Protein AF-A0A831Z2S6-F1 (afdb_monomer_lite)

Secondary structure (DSSP, 8-state):
--GGG-HHHHHHHHHHHHHHHHHHHHHHHHHGGG---HHHHHHHHHHHHHHHHHHHHHHHHHHHHHHHHHHHH-TT-

Radius of gyration: 17.18 Å; chains: 1; bounding box: 33×25×47 Å

Foldseek 3Di:
DPPVPQLVVVLVVVVVVLVVLVVVLVVLVVCLVVDPDPVVSVVSVVVSVVSVVVVVVVCVVCVVVNVVSVCVVPVVD

pLDDT: mean 86.27, std 10.83, range [43.88, 97.88]

Organism: NCBI:txid2053526

Sequence (77 aa):
MSPSSDPRLIKAQLDSIQSAIGDLRRDADGAIPEIEDPQVRRALVSLSSAVDLMNTLVVIALESYRRELEERIDPQI

Structure (mmCIF, N/CA/C/O backbone):
data_AF-A0A831Z2S6-F1
#
_entry.id   AF-A0A831Z2S6-F1
#
loop_
_atom_site.group_PDB
_atom_site.id
_atom_site.type_symbol
_atom_site.label_atom_id
_atom_site.label_alt_id
_atom_site.label_comp_id
_atom_site.label_asym_id
_atom_site.label_entity_id
_atom_site.label_seq_id
_atom_site.pdbx_PDB_ins_code
_atom_site.Cartn_x
_atom_site.Cartn_y
_atom_site.Cartn_z
_atom_site.occupancy
_at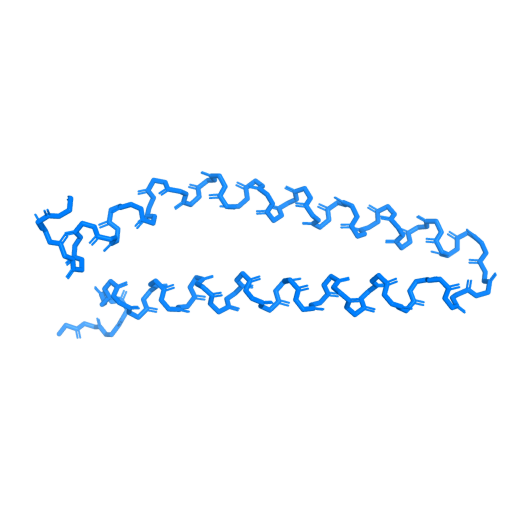om_site.B_iso_or_equiv
_atom_site.auth_seq_id
_atom_site.auth_comp_id
_atom_site.auth_asym_id
_atom_site.auth_atom_id
_atom_site.pdbx_PDB_model_num
ATOM 1 N N . MET A 1 1 ? 12.003 -16.882 -25.518 1.00 46.34 1 MET A N 1
ATOM 2 C CA . MET A 1 1 ? 12.319 -16.013 -24.366 1.00 46.34 1 MET A CA 1
ATOM 3 C C . MET A 1 1 ? 11.215 -16.214 -23.346 1.00 46.34 1 MET A C 1
ATOM 5 O O . MET A 1 1 ? 10.062 -16.203 -23.758 1.00 46.34 1 MET A O 1
ATOM 9 N N . SER A 1 2 ? 11.531 -16.509 -22.081 1.00 43.88 2 SER A N 1
ATOM 10 C CA . SER A 1 2 ? 10.478 -16.666 -21.070 1.00 43.88 2 SER A CA 1
ATOM 11 C C . SER A 1 2 ? 9.745 -15.332 -20.875 1.00 43.88 2 SER A C 1
ATOM 13 O O . SER A 1 2 ? 10.408 -14.297 -20.814 1.00 43.88 2 SER A O 1
ATOM 15 N N . PRO A 1 3 ? 8.407 -15.334 -20.744 1.00 50.66 3 PRO A N 1
ATOM 16 C CA . PRO A 1 3 ? 7.626 -14.122 -20.484 1.00 50.66 3 PRO A CA 1
ATOM 17 C C . PRO A 1 3 ? 8.064 -13.382 -19.207 1.00 50.66 3 PRO A C 1
ATOM 19 O O . PRO A 1 3 ? 7.856 -12.182 -19.093 1.00 50.66 3 PRO A O 1
ATOM 22 N N . SER A 1 4 ? 8.756 -14.064 -18.286 1.00 53.06 4 SER A N 1
ATOM 23 C CA . SER A 1 4 ? 9.386 -13.492 -17.087 1.00 53.06 4 SER A CA 1
ATOM 24 C C . SER A 1 4 ? 10.593 -12.578 -17.356 1.00 53.06 4 SER A C 1
ATOM 26 O O . SER A 1 4 ? 11.280 -12.185 -16.418 1.00 53.06 4 SER A O 1
ATOM 28 N N . SER A 1 5 ? 10.899 -12.270 -18.618 1.00 71.06 5 SER A N 1
ATOM 29 C CA . SER A 1 5 ? 12.030 -11.422 -19.013 1.00 71.06 5 SER A CA 1
ATOM 30 C C . SER A 1 5 ? 11.627 -10.194 -19.833 1.00 71.06 5 SER A C 1
ATOM 32 O O . SER A 1 5 ? 12.525 -9.453 -20.223 1.00 71.06 5 SER A O 1
ATOM 34 N N . ASP A 1 6 ? 10.334 -9.980 -20.119 1.00 85.38 6 ASP A N 1
ATOM 35 C CA . ASP A 1 6 ? 9.868 -8.787 -20.843 1.00 85.38 6 ASP A CA 1
ATOM 36 C C . ASP A 1 6 ? 9.843 -7.568 -19.898 1.00 85.38 6 ASP A C 1
ATOM 38 O O . ASP A 1 6 ? 9.024 -7.534 -18.971 1.00 85.38 6 ASP A O 1
ATOM 42 N N . PRO A 1 7 ? 10.699 -6.549 -20.121 1.00 84.00 7 PRO A N 1
ATOM 43 C CA . PRO A 1 7 ? 10.750 -5.356 -19.282 1.00 84.00 7 PRO A CA 1
ATOM 44 C C . PRO A 1 7 ? 9.410 -4.616 -19.175 1.00 84.00 7 PRO A C 1
ATOM 46 O O . PRO A 1 7 ? 9.087 -4.081 -18.114 1.00 84.00 7 PRO A O 1
ATOM 49 N N . ARG A 1 8 ? 8.594 -4.620 -20.240 1.00 87.25 8 ARG A N 1
ATOM 50 C CA . ARG A 1 8 ? 7.281 -3.952 -20.257 1.00 87.25 8 ARG A CA 1
ATOM 51 C C . ARG A 1 8 ? 6.301 -4.639 -19.320 1.00 87.25 8 ARG A C 1
ATOM 53 O O . ARG A 1 8 ? 5.578 -3.962 -18.592 1.00 87.25 8 ARG A O 1
ATOM 60 N N . LEU A 1 9 ? 6.296 -5.973 -19.319 1.00 89.12 9 LEU A N 1
ATOM 61 C CA . LEU A 1 9 ? 5.438 -6.759 -18.437 1.00 89.12 9 LEU A CA 1
ATOM 62 C C . LEU A 1 9 ? 5.838 -6.565 -16.973 1.00 89.12 9 LEU A C 1
ATOM 64 O O . LEU A 1 9 ? 4.971 -6.346 -16.132 1.00 89.12 9 LEU A O 1
ATOM 68 N N . ILE A 1 10 ? 7.141 -6.592 -16.681 1.00 86.25 10 ILE A N 1
ATOM 69 C CA . ILE A 1 10 ? 7.654 -6.378 -15.324 1.00 86.25 10 ILE A CA 1
ATOM 70 C C . ILE A 1 10 ? 7.291 -4.968 -14.835 1.00 86.25 10 ILE A C 1
ATOM 72 O O . ILE A 1 10 ? 6.772 -4.820 -13.729 1.00 86.25 10 ILE A O 1
ATOM 76 N N . LYS A 1 11 ? 7.476 -3.934 -15.668 1.00 86.12 11 LYS A N 1
ATOM 77 C CA . LYS A 1 11 ? 7.061 -2.564 -15.333 1.00 86.12 11 LYS A CA 1
ATOM 78 C C . LYS A 1 11 ? 5.554 -2.479 -15.059 1.00 86.12 11 LYS A C 1
ATOM 80 O O . LYS A 1 11 ? 5.159 -1.942 -14.029 1.00 86.12 11 LYS A O 1
ATOM 85 N N . ALA A 1 12 ? 4.722 -3.069 -15.920 1.00 88.62 12 ALA A N 1
ATOM 86 C CA . ALA A 1 12 ? 3.269 -3.083 -15.741 1.00 88.62 12 ALA A CA 1
ATOM 87 C C . ALA A 1 12 ? 2.833 -3.796 -14.448 1.00 88.62 12 ALA A C 1
ATOM 89 O O . ALA A 1 12 ? 1.895 -3.354 -13.783 1.00 88.62 12 ALA A O 1
ATOM 90 N N . GLN A 1 13 ? 3.521 -4.874 -14.058 1.00 89.06 13 GLN A N 1
ATOM 91 C CA . GLN A 1 13 ? 3.283 -5.561 -12.787 1.00 89.06 13 GLN A CA 1
ATOM 92 C C . GLN A 1 13 ? 3.646 -4.675 -11.590 1.00 89.06 13 GLN A C 1
ATOM 94 O O . GLN A 1 13 ? 2.858 -4.580 -10.652 1.00 89.06 13 GLN A O 1
ATOM 99 N N . LEU A 1 14 ? 4.793 -3.989 -11.632 1.00 86.69 14 LEU A N 1
ATOM 100 C CA . LEU A 1 14 ? 5.194 -3.050 -10.580 1.00 86.69 14 LEU A CA 1
ATOM 101 C C . LEU A 1 14 ? 4.204 -1.887 -10.442 1.00 86.69 14 LEU A C 1
ATOM 103 O O . LEU A 1 14 ? 3.824 -1.541 -9.326 1.00 86.69 14 LEU A O 1
ATOM 107 N N . ASP A 1 15 ? 3.768 -1.306 -11.561 1.00 87.75 15 ASP A N 1
ATOM 108 C CA . ASP A 1 15 ? 2.767 -0.232 -11.584 1.00 87.75 15 ASP A CA 1
ATOM 109 C C . ASP A 1 15 ? 1.419 -0.717 -11.015 1.00 87.75 15 ASP A C 1
ATOM 111 O O . ASP A 1 15 ? 0.795 -0.031 -10.205 1.00 87.75 15 ASP A O 1
ATOM 115 N N . SER A 1 16 ? 1.008 -1.943 -11.357 1.00 91.06 16 SER A N 1
ATOM 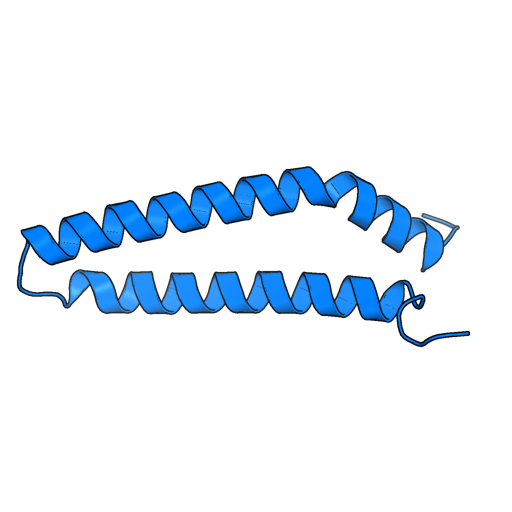116 C CA . SER A 1 16 ? -0.223 -2.556 -10.833 1.00 91.06 16 SER A CA 1
ATOM 117 C C . SER A 1 16 ? -0.158 -2.793 -9.321 1.00 91.06 16 SER A C 1
ATOM 119 O O . SER A 1 16 ? -1.127 -2.516 -8.616 1.00 91.06 16 SER A O 1
ATOM 121 N N . ILE A 1 17 ? 0.983 -3.267 -8.806 1.00 87.50 17 ILE A N 1
ATOM 122 C CA . ILE A 1 17 ? 1.202 -3.456 -7.363 1.00 87.50 17 ILE A CA 1
ATOM 123 C C . ILE A 1 17 ? 1.125 -2.111 -6.632 1.00 87.50 17 ILE A C 1
ATOM 125 O O . ILE A 1 17 ? 0.436 -2.010 -5.619 1.00 87.50 17 ILE A O 1
ATOM 129 N N . GLN A 1 18 ? 1.779 -1.068 -7.154 1.00 86.75 18 GLN A N 1
ATOM 130 C CA . GLN A 1 18 ? 1.710 0.270 -6.561 1.00 86.75 18 GLN A CA 1
ATOM 131 C C . GLN A 1 18 ? 0.281 0.821 -6.534 1.00 86.75 18 GLN A C 1
ATOM 133 O O . GLN A 1 18 ? -0.133 1.371 -5.513 1.00 86.75 18 GLN A O 1
ATOM 138 N N . SER A 1 19 ? -0.484 0.642 -7.617 1.00 90.31 19 SER A N 1
ATOM 139 C CA . SER A 1 19 ? -1.892 1.051 -7.664 1.00 90.31 19 SER A CA 1
ATOM 140 C C . SER A 1 19 ? -2.724 0.315 -6.615 1.00 90.31 19 SER A C 1
ATOM 142 O O . SER A 1 19 ? -3.432 0.958 -5.847 1.00 90.31 19 SER A O 1
ATOM 144 N N . ALA A 1 20 ? -2.587 -1.012 -6.524 1.00 90.12 20 ALA A N 1
ATOM 145 C CA . ALA A 1 20 ? -3.333 -1.823 -5.565 1.00 90.12 20 ALA A CA 1
ATOM 146 C C . ALA A 1 20 ? -3.034 -1.428 -4.109 1.00 90.12 20 ALA A C 1
ATOM 148 O O . ALA A 1 20 ? -3.946 -1.359 -3.289 1.00 90.12 20 ALA A O 1
ATOM 149 N N . ILE A 1 21 ? -1.773 -1.121 -3.784 1.00 87.75 21 ILE A N 1
ATOM 150 C CA . ILE A 1 21 ? -1.402 -0.612 -2.456 1.00 87.75 21 ILE A CA 1
ATOM 151 C C . ILE A 1 21 ? -2.046 0.759 -2.200 1.00 87.75 21 ILE A C 1
ATOM 153 O O . ILE A 1 21 ? -2.555 1.003 -1.108 1.00 87.75 21 ILE A O 1
ATOM 157 N N . GLY A 1 22 ? -2.053 1.645 -3.200 1.00 88.19 22 GLY A N 1
ATOM 158 C CA . GLY A 1 22 ? -2.697 2.956 -3.102 1.00 88.19 22 GLY A CA 1
ATOM 159 C C . GLY A 1 22 ? -4.208 2.874 -2.867 1.00 88.19 22 GLY A C 1
ATOM 160 O O . GLY A 1 22 ? -4.737 3.629 -2.050 1.00 88.19 22 GLY A O 1
ATOM 161 N N . ASP A 1 23 ? -4.889 1.946 -3.539 1.00 91.44 23 ASP A N 1
ATOM 162 C CA . ASP A 1 23 ? -6.324 1.713 -3.359 1.00 91.44 23 ASP A CA 1
ATOM 163 C C . ASP A 1 23 ? -6.623 1.117 -1.978 1.00 91.44 23 ASP A C 1
ATOM 165 O O . ASP A 1 23 ? -7.466 1.651 -1.262 1.00 91.44 23 ASP A O 1
ATOM 169 N N . LEU A 1 24 ? -5.854 0.113 -1.537 1.00 88.19 24 LEU A N 1
ATOM 170 C CA . LEU A 1 24 ? -5.975 -0.451 -0.185 1.00 88.19 24 LEU A CA 1
ATOM 171 C C . LEU A 1 24 ? -5.790 0.605 0.906 1.00 88.19 24 LEU A C 1
ATOM 173 O O . LEU A 1 24 ? -6.507 0.591 1.905 1.00 88.19 24 LEU A O 1
ATOM 177 N N . ARG A 1 25 ? -4.843 1.532 0.724 1.00 88.06 25 ARG A N 1
ATOM 178 C CA . ARG A 1 25 ? -4.657 2.637 1.667 1.00 88.06 25 ARG A CA 1
ATOM 179 C C . ARG A 1 25 ? -5.869 3.557 1.690 1.00 88.06 25 ARG A C 1
ATOM 181 O O . ARG A 1 25 ? -6.328 3.917 2.766 1.00 88.06 25 ARG A O 1
ATOM 188 N N . ARG A 1 26 ? -6.399 3.920 0.521 1.00 90.50 26 ARG A N 1
ATOM 189 C CA . ARG A 1 26 ? -7.583 4.783 0.419 1.00 90.50 26 ARG A CA 1
ATOM 190 C C . ARG A 1 26 ? -8.796 4.145 1.100 1.00 90.50 26 ARG A C 1
ATOM 192 O O . ARG A 1 26 ? -9.506 4.834 1.828 1.00 90.50 26 ARG A O 1
ATOM 199 N N . ASP A 1 27 ? -8.994 2.846 0.903 1.00 90.81 27 ASP A N 1
ATOM 200 C CA . ASP A 1 27 ? -10.068 2.088 1.545 1.00 90.81 27 ASP A CA 1
ATOM 201 C C . ASP A 1 27 ? -9.873 2.032 3.068 1.00 90.81 27 ASP A C 1
ATOM 203 O O . ASP A 1 27 ? -10.816 2.260 3.828 1.00 90.81 27 ASP A O 1
ATOM 207 N N . ALA A 1 28 ? -8.639 1.799 3.530 1.00 88.75 28 ALA A N 1
ATOM 208 C CA . ALA A 1 28 ? -8.306 1.812 4.951 1.00 88.75 28 ALA A CA 1
ATOM 209 C C . ALA A 1 28 ? -8.536 3.195 5.585 1.00 88.75 28 ALA A C 1
ATOM 211 O O . ALA A 1 28 ? -9.162 3.282 6.639 1.00 88.75 28 ALA A O 1
ATOM 212 N N . ASP A 1 29 ? -8.096 4.274 4.937 1.00 90.00 29 ASP A N 1
ATOM 213 C CA . ASP A 1 29 ? -8.291 5.650 5.409 1.00 90.00 29 ASP A CA 1
ATOM 214 C C . ASP A 1 29 ? -9.779 6.031 5.484 1.00 90.00 29 ASP A C 1
ATOM 216 O O . ASP A 1 29 ? -10.168 6.826 6.342 1.00 90.00 29 ASP A O 1
ATOM 220 N N . GLY A 1 30 ? -10.617 5.443 4.622 1.00 92.94 30 GLY A N 1
ATOM 221 C CA . GLY A 1 30 ? -12.072 5.587 4.668 1.00 92.94 30 GLY A CA 1
ATOM 222 C C . GLY A 1 30 ? -12.733 4.791 5.797 1.00 92.94 30 GLY A C 1
ATOM 223 O O . GLY A 1 30 ? -13.629 5.306 6.458 1.00 92.94 30 GLY A O 1
ATOM 224 N N . ALA A 1 31 ? -12.274 3.563 6.055 1.00 92.25 31 ALA A N 1
ATOM 225 C CA . ALA A 1 31 ? -12.893 2.654 7.023 1.00 92.25 31 ALA A CA 1
ATOM 226 C C . ALA A 1 31 ? -12.421 2.864 8.476 1.00 92.25 31 ALA A C 1
ATOM 228 O O . ALA A 1 31 ? -13.195 2.705 9.419 1.00 92.25 31 ALA A O 1
ATOM 229 N N . ILE A 1 32 ? -11.151 3.223 8.695 1.00 93.50 32 ILE A N 1
ATOM 230 C CA . ILE A 1 32 ? -10.562 3.392 10.037 1.00 93.50 32 ILE A CA 1
ATOM 231 C C . ILE A 1 32 ? -11.322 4.413 10.910 1.00 93.50 32 ILE A C 1
ATOM 233 O O . ILE A 1 32 ? -11.503 4.143 12.103 1.00 93.50 32 ILE A O 1
ATOM 237 N N . PRO A 1 33 ? -11.782 5.570 10.393 1.00 93.56 33 PRO A N 1
ATOM 238 C CA . PRO A 1 33 ? -12.576 6.523 11.169 1.00 93.56 33 PRO A CA 1
ATOM 239 C C . PRO A 1 33 ? -13.906 5.961 11.687 1.00 93.56 33 PRO A C 1
ATOM 241 O O . PRO A 1 33 ? -14.376 6.419 12.728 1.00 93.56 33 PRO A O 1
ATOM 244 N N . GLU A 1 34 ? -14.486 4.973 11.000 1.00 95.38 34 GLU A N 1
ATOM 245 C CA . GLU A 1 34 ? -15.764 4.343 11.363 1.00 95.38 34 GLU A CA 1
ATOM 246 C C . GLU A 1 34 ? -15.622 3.328 12.511 1.00 95.38 34 GLU A C 1
ATOM 248 O O . GLU A 1 34 ? -16.614 2.897 13.097 1.00 95.38 34 GLU A O 1
ATOM 253 N N . ILE A 1 35 ? -14.390 2.964 12.884 1.00 95.69 35 ILE A N 1
ATOM 254 C CA . ILE A 1 35 ? -14.117 2.060 14.003 1.00 95.69 35 ILE A CA 1
ATOM 255 C C . ILE A 1 35 ? -14.464 2.760 15.327 1.00 95.69 35 ILE A C 1
ATOM 257 O O . ILE A 1 35 ? -13.797 3.719 15.741 1.00 95.69 35 ILE A O 1
ATOM 261 N N . GLU A 1 36 ? -15.476 2.234 16.021 1.00 96.69 36 GLU A N 1
ATOM 262 C CA . GLU A 1 36 ? -15.957 2.761 17.305 1.00 96.69 36 GLU A CA 1
ATOM 263 C C . GLU A 1 36 ? -14.902 2.644 18.414 1.00 96.69 36 GLU A C 1
ATOM 265 O O . GLU A 1 36 ? -14.671 3.601 19.160 1.00 96.69 36 GLU A O 1
ATOM 270 N N . ASP A 1 37 ? -14.222 1.495 18.499 1.00 97.88 37 ASP A N 1
ATOM 271 C CA . ASP A 1 37 ? -13.219 1.242 19.531 1.00 97.88 37 ASP A CA 1
ATOM 272 C C . ASP A 1 37 ? -11.956 2.103 19.297 1.00 97.88 37 ASP A C 1
ATOM 274 O O . ASP A 1 37 ? -11.231 1.923 18.310 1.00 97.88 37 ASP A O 1
ATOM 278 N N . PRO A 1 38 ? -11.622 3.028 20.217 1.00 95.19 38 PRO A N 1
ATOM 279 C CA . PRO A 1 38 ? -10.499 3.941 20.043 1.00 95.19 38 PRO A CA 1
ATOM 280 C C . PRO A 1 38 ? -9.126 3.262 20.153 1.00 95.19 38 PRO A C 1
ATOM 282 O O . PRO A 1 38 ? -8.141 3.802 19.646 1.00 95.19 38 PRO A O 1
ATOM 285 N N . GLN A 1 39 ? -9.008 2.122 20.839 1.00 96.94 39 GLN A N 1
ATOM 286 C CA . GLN A 1 39 ? -7.766 1.349 20.888 1.00 96.94 39 GLN A CA 1
ATOM 287 C C . GLN A 1 39 ? -7.538 0.626 19.563 1.00 96.94 39 GLN A C 1
ATOM 289 O O . GLN A 1 39 ? -6.446 0.739 19.004 1.00 96.94 39 GLN A O 1
ATOM 294 N N . VAL A 1 40 ? -8.576 -0.024 19.032 1.00 95.69 40 VAL A N 1
ATOM 295 C CA . VAL A 1 40 ? -8.521 -0.690 17.722 1.00 95.69 40 VAL A CA 1
ATOM 296 C C . VAL A 1 40 ? -8.222 0.328 16.626 1.00 95.69 40 VAL A C 1
ATOM 298 O O . VAL A 1 40 ? -7.297 0.126 15.842 1.00 95.69 40 VAL A O 1
ATOM 301 N N . ARG A 1 41 ? -8.913 1.475 16.623 1.00 96.12 41 ARG A N 1
ATOM 302 C CA . ARG A 1 41 ? -8.663 2.556 15.661 1.00 96.12 41 ARG A CA 1
ATOM 303 C C . ARG A 1 41 ? -7.207 3.022 15.683 1.00 96.12 41 ARG A C 1
ATOM 305 O O . ARG A 1 41 ? -6.585 3.132 14.633 1.00 96.12 41 ARG A O 1
ATOM 312 N N . ARG A 1 42 ? -6.629 3.255 16.868 1.00 95.06 42 ARG A N 1
ATOM 313 C CA . ARG A 1 42 ? -5.209 3.640 16.994 1.00 95.06 42 ARG A CA 1
ATOM 314 C C . ARG A 1 42 ? -4.263 2.563 16.471 1.00 95.06 42 ARG A C 1
ATOM 316 O O . ARG A 1 42 ? -3.321 2.901 15.763 1.00 95.06 42 ARG A O 1
ATOM 323 N N . ALA A 1 43 ? -4.516 1.296 16.793 1.00 94.50 43 ALA A N 1
ATOM 324 C CA . ALA A 1 43 ? -3.701 0.189 16.300 1.00 94.50 43 ALA A CA 1
ATOM 325 C C . ALA A 1 43 ? -3.729 0.106 14.765 1.00 94.50 43 ALA A C 1
ATOM 327 O O . ALA A 1 43 ? -2.682 -0.060 14.142 1.00 94.50 43 ALA A O 1
ATOM 328 N N . LEU A 1 44 ? -4.903 0.293 14.154 1.00 93.62 44 LEU A N 1
ATOM 329 C CA . LEU A 1 44 ? -5.062 0.306 12.700 1.00 93.62 44 LEU A CA 1
ATOM 330 C C . LEU A 1 44 ? -4.366 1.502 12.041 1.00 93.62 44 LEU A C 1
ATOM 332 O O . LEU A 1 44 ? -3.711 1.319 11.021 1.00 93.62 44 LEU A O 1
ATOM 336 N N . VAL A 1 45 ? -4.427 2.697 12.641 1.00 93.31 45 VAL A N 1
ATOM 337 C CA . VAL A 1 45 ? -3.655 3.860 12.164 1.00 93.31 45 VAL A CA 1
ATOM 338 C C . VAL A 1 45 ? -2.156 3.555 12.185 1.00 93.31 45 VAL A C 1
ATOM 340 O O . VAL A 1 45 ? -1.474 3.775 11.188 1.00 93.31 45 VAL A O 1
ATOM 343 N N . SER A 1 46 ? -1.637 3.002 13.287 1.00 93.38 46 SER A N 1
ATOM 344 C CA . SER A 1 46 ? -0.220 2.627 13.379 1.00 93.38 46 SER A CA 1
ATOM 345 C C . SER A 1 46 ? 0.174 1.570 12.348 1.00 93.38 46 SER A C 1
ATOM 347 O O . SER A 1 46 ? 1.247 1.671 11.754 1.00 93.38 46 SER A O 1
ATOM 349 N N . LEU A 1 47 ? -0.689 0.580 12.106 1.00 91.19 47 LEU A N 1
ATOM 350 C CA . LEU A 1 47 ? -0.463 -0.438 11.084 1.00 91.19 47 LEU A CA 1
ATOM 351 C C . LEU A 1 47 ? -0.456 0.169 9.674 1.00 91.19 47 LEU A C 1
ATOM 353 O O . LEU A 1 47 ? 0.458 -0.121 8.906 1.00 91.19 47 LEU A O 1
ATOM 357 N N . SER A 1 48 ? -1.420 1.039 9.359 1.00 90.50 48 SER A N 1
ATOM 358 C CA . SER A 1 48 ? -1.492 1.752 8.077 1.00 90.50 48 SER A CA 1
ATOM 359 C C . SER A 1 48 ? -0.212 2.557 7.824 1.00 90.50 48 SER A C 1
ATOM 361 O O . SER A 1 48 ? 0.442 2.390 6.797 1.00 90.50 48 SER A O 1
ATOM 363 N N . SER A 1 49 ? 0.252 3.315 8.825 1.00 90.31 49 SER A N 1
ATOM 364 C CA .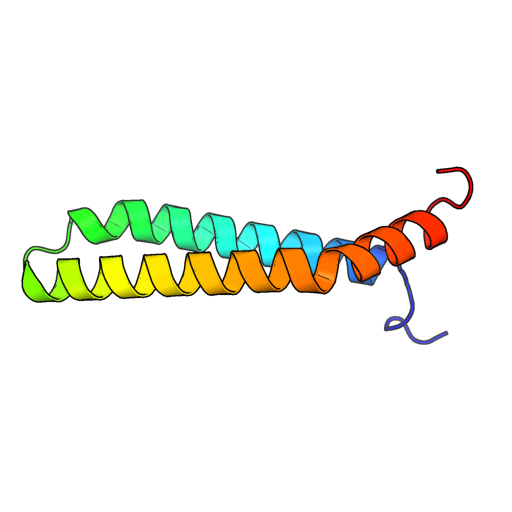 SER A 1 49 ? 1.514 4.061 8.736 1.00 90.31 49 SER A CA 1
ATOM 365 C C . SER A 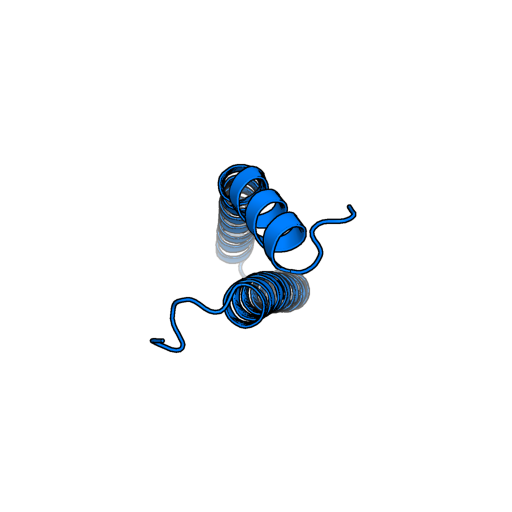1 49 ? 2.745 3.163 8.548 1.00 90.31 49 SER A C 1
ATOM 367 O O . SER A 1 49 ? 3.676 3.532 7.832 1.00 90.31 49 SER A O 1
ATOM 369 N N . ALA A 1 50 ? 2.775 1.978 9.167 1.00 90.56 50 ALA A N 1
ATOM 370 C CA . ALA A 1 50 ? 3.860 1.020 8.955 1.00 90.56 50 ALA A CA 1
ATOM 371 C C . ALA A 1 50 ? 3.857 0.465 7.520 1.00 90.56 50 ALA A C 1
ATOM 373 O O . ALA A 1 50 ? 4.919 0.335 6.910 1.00 90.56 50 ALA A O 1
ATOM 374 N N . VAL A 1 51 ? 2.676 0.176 6.965 1.00 89.06 51 VAL A N 1
ATOM 375 C CA . VAL A 1 51 ? 2.515 -0.250 5.567 1.00 89.06 51 VAL A CA 1
ATOM 376 C C . VAL A 1 51 ? 2.959 0.850 4.604 1.00 89.06 51 VAL A C 1
ATOM 378 O O . VAL A 1 51 ? 3.703 0.559 3.669 1.00 89.06 51 VAL A O 1
ATOM 381 N N . ASP A 1 52 ? 2.600 2.107 4.865 1.00 88.75 52 ASP A N 1
ATOM 382 C CA . ASP A 1 52 ? 3.057 3.257 4.077 1.00 88.75 52 ASP A CA 1
ATOM 383 C C . ASP A 1 52 ? 4.584 3.392 4.067 1.00 88.75 52 ASP A C 1
ATOM 385 O O . ASP A 1 52 ? 5.194 3.602 3.011 1.00 88.75 52 ASP A O 1
ATOM 389 N N . LEU A 1 53 ? 5.222 3.239 5.231 1.00 90.06 53 LEU A N 1
ATOM 390 C CA . LEU A 1 53 ? 6.677 3.278 5.337 1.00 90.06 53 LEU A CA 1
ATOM 391 C C . LEU A 1 53 ? 7.321 2.133 4.547 1.00 90.06 53 LEU A C 1
ATOM 393 O O . LEU A 1 53 ? 8.262 2.367 3.789 1.00 90.06 53 LEU A O 1
ATOM 397 N N . MET A 1 54 ? 6.805 0.908 4.683 1.00 88.44 54 MET A N 1
ATOM 398 C CA . MET A 1 54 ? 7.298 -0.243 3.921 1.00 88.44 54 MET A CA 1
ATOM 399 C C . MET A 1 54 ? 7.136 -0.030 2.415 1.00 88.44 54 MET A C 1
ATOM 401 O O . MET A 1 54 ? 8.083 -0.265 1.669 1.00 88.44 54 MET A O 1
ATOM 405 N N . ASN A 1 55 ? 5.982 0.468 1.964 1.00 87.38 55 ASN A N 1
ATOM 406 C CA . ASN A 1 55 ? 5.746 0.772 0.556 1.00 87.38 55 ASN A CA 1
ATOM 407 C C . ASN A 1 55 ? 6.737 1.826 0.043 1.00 87.38 55 ASN A C 1
ATOM 409 O O . ASN A 1 55 ? 7.357 1.637 -0.999 1.00 87.38 55 ASN A O 1
ATOM 413 N N . THR A 1 56 ? 6.962 2.892 0.813 1.00 88.38 56 THR A N 1
ATOM 414 C CA . THR A 1 56 ? 7.942 3.937 0.480 1.00 88.38 56 THR A CA 1
ATOM 415 C C . THR A 1 56 ? 9.348 3.357 0.324 1.00 88.38 56 THR A C 1
ATOM 417 O O . THR A 1 56 ? 10.031 3.643 -0.658 1.00 88.38 56 THR A O 1
ATOM 420 N N . LEU A 1 57 ? 9.775 2.499 1.254 1.00 88.00 57 LEU A N 1
ATOM 421 C CA . LEU A 1 57 ? 11.078 1.836 1.181 1.00 88.00 57 LEU A CA 1
ATOM 422 C C . LEU A 1 57 ? 11.185 0.910 -0.035 1.00 88.00 57 LEU A C 1
ATOM 424 O O . LEU A 1 57 ? 12.234 0.878 -0.673 1.00 88.00 57 LEU A O 1
ATOM 428 N N . VAL A 1 58 ? 10.113 0.196 -0.386 1.00 86.62 58 VAL A N 1
ATOM 429 C CA . VAL A 1 58 ? 10.062 -0.646 -1.590 1.00 86.62 58 VAL A CA 1
ATOM 430 C C . VAL A 1 58 ? 10.180 0.199 -2.857 1.00 86.62 58 VAL A C 1
ATOM 432 O O . VAL A 1 58 ? 10.956 -0.159 -3.738 1.00 86.62 58 VAL A O 1
ATOM 435 N N . VAL A 1 59 ? 9.477 1.334 -2.948 1.00 87.31 59 VAL A N 1
ATOM 436 C CA . VAL A 1 59 ? 9.609 2.257 -4.088 1.00 87.31 59 VAL A CA 1
ATOM 437 C C . VAL A 1 59 ? 11.052 2.736 -4.226 1.00 87.31 59 VAL A C 1
ATOM 439 O O . VAL A 1 59 ? 11.621 2.622 -5.306 1.00 87.31 59 VAL A O 1
ATOM 442 N N . ILE A 1 60 ? 11.667 3.190 -3.130 1.00 87.75 60 ILE A N 1
ATOM 443 C CA . ILE A 1 60 ? 13.063 3.649 -3.131 1.00 87.75 60 ILE A CA 1
ATOM 444 C C . ILE A 1 60 ? 14.012 2.522 -3.556 1.00 87.75 60 ILE A C 1
ATOM 446 O O . ILE A 1 60 ? 14.887 2.736 -4.390 1.00 87.75 60 ILE A O 1
ATOM 450 N N . ALA A 1 61 ? 13.841 1.316 -3.008 1.00 86.44 61 ALA A N 1
ATOM 451 C CA . ALA A 1 61 ? 14.699 0.175 -3.316 1.00 86.44 61 ALA A CA 1
ATOM 452 C C . ALA A 1 61 ? 14.571 -0.290 -4.777 1.00 86.44 61 ALA A C 1
ATOM 454 O O . ALA A 1 61 ? 15.539 -0.785 -5.351 1.00 86.44 61 ALA A O 1
ATOM 455 N N . LEU A 1 62 ? 13.388 -0.133 -5.378 1.00 87.25 62 LEU A N 1
ATOM 456 C CA . LEU A 1 62 ? 13.111 -0.529 -6.759 1.00 87.25 62 LEU A CA 1
ATOM 457 C C . LEU A 1 62 ? 13.351 0.589 -7.780 1.00 87.25 62 LEU A C 1
ATOM 459 O O . LEU A 1 62 ? 13.260 0.323 -8.975 1.00 87.25 62 LEU A O 1
ATOM 463 N N . GLU A 1 63 ? 13.673 1.809 -7.352 1.00 88.31 63 GLU A N 1
ATOM 464 C CA . GLU A 1 63 ? 13.833 2.970 -8.235 1.00 88.31 63 GLU A CA 1
ATOM 465 C C . GLU A 1 63 ? 14.914 2.744 -9.302 1.00 88.31 63 GLU A C 1
ATOM 467 O O . GLU A 1 63 ? 14.679 2.950 -10.492 1.00 88.31 63 GLU A O 1
ATOM 472 N N . SER A 1 64 ? 16.086 2.238 -8.901 1.00 86.00 64 SER A N 1
ATOM 473 C CA . SER A 1 64 ? 17.164 1.906 -9.843 1.00 86.00 64 SER A CA 1
ATOM 474 C C . SER A 1 64 ? 16.725 0.850 -10.856 1.00 86.00 64 SER A C 1
ATOM 476 O O . SER A 1 64 ? 16.977 0.994 -12.048 1.00 86.00 64 SER A O 1
ATOM 478 N N . TYR A 1 65 ? 15.995 -0.169 -10.400 1.00 86.31 65 TYR A N 1
ATOM 479 C CA . TYR A 1 65 ? 15.485 -1.225 -11.269 1.00 86.31 65 TYR A CA 1
ATOM 480 C C . TYR A 1 65 ? 14.401 -0.719 -12.230 1.00 86.31 65 TYR A C 1
ATOM 482 O O . TYR A 1 65 ? 14.348 -1.137 -13.384 1.00 86.31 65 TYR A O 1
ATOM 490 N N . ARG A 1 66 ? 13.548 0.212 -11.789 1.00 85.06 66 ARG A N 1
ATOM 491 C CA . ARG A 1 66 ? 12.568 0.878 -12.657 1.00 85.06 66 ARG A CA 1
ATOM 492 C C . ARG A 1 66 ? 13.239 1.671 -13.765 1.00 85.06 66 ARG A C 1
ATOM 494 O O . ARG A 1 66 ? 12.816 1.547 -14.909 1.00 85.06 66 ARG A O 1
ATOM 501 N N . ARG A 1 67 ? 14.298 2.412 -13.444 1.00 86.75 67 ARG A N 1
ATOM 502 C CA . ARG A 1 67 ? 15.070 3.162 -14.439 1.00 86.75 67 ARG A CA 1
ATOM 503 C C . ARG A 1 67 ? 15.721 2.237 -15.466 1.00 86.75 67 ARG A C 1
ATOM 505 O O . ARG A 1 67 ? 15.553 2.445 -16.660 1.00 86.75 67 ARG A O 1
ATOM 512 N N . GLU A 1 68 ? 16.356 1.157 -15.011 1.00 86.50 68 GLU A N 1
ATOM 513 C CA . GLU A 1 68 ? 16.903 0.126 -15.906 1.00 86.50 68 GLU A CA 1
ATOM 514 C C . GLU A 1 68 ? 15.820 -0.504 -16.798 1.00 86.50 68 GLU A C 1
ATOM 516 O O . GLU A 1 68 ? 16.064 -0.817 -17.963 1.00 86.50 68 GLU A O 1
ATOM 521 N N . LEU A 1 69 ? 14.610 -0.721 -16.271 1.00 85.94 69 LEU A N 1
ATOM 522 C CA . LEU A 1 69 ? 13.484 -1.206 -17.068 1.00 85.94 69 LEU A CA 1
ATOM 523 C C . LEU A 1 69 ? 13.055 -0.176 -18.117 1.00 85.94 69 LEU A C 1
ATOM 525 O O . LEU A 1 69 ? 12.806 -0.568 -19.252 1.00 85.94 69 LEU A O 1
ATOM 529 N N . GLU A 1 70 ? 12.979 1.107 -17.768 1.00 86.56 70 GLU A N 1
ATOM 530 C CA . GLU A 1 70 ? 12.614 2.187 -18.693 1.00 86.56 70 GLU A CA 1
ATOM 531 C C . GLU A 1 70 ? 13.620 2.321 -19.839 1.00 86.56 70 GLU A C 1
ATOM 533 O O . GLU A 1 70 ? 13.204 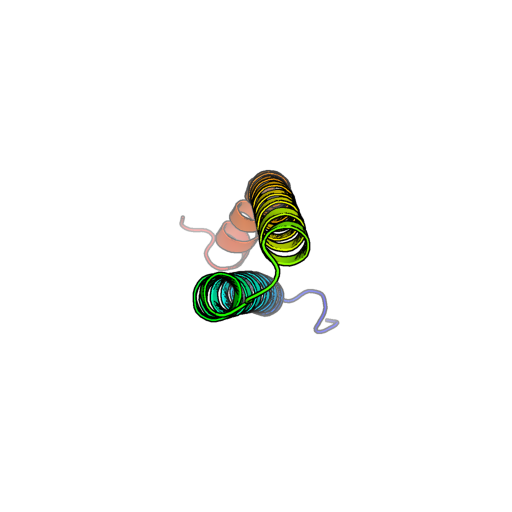2.262 -20.995 1.00 86.56 70 GLU A O 1
ATOM 538 N N . GLU A 1 71 ? 14.921 2.340 -19.546 1.00 87.56 71 GLU A N 1
ATOM 539 C CA . GLU A 1 71 ? 15.996 2.361 -20.554 1.00 87.56 71 GLU A CA 1
ATOM 540 C C . GLU A 1 71 ? 15.935 1.146 -21.500 1.00 87.56 71 GLU A C 1
ATOM 542 O O . GLU A 1 71 ? 16.235 1.227 -22.691 1.00 87.56 71 GLU A O 1
ATOM 547 N N . ARG A 1 72 ? 15.518 -0.024 -20.997 1.00 84.94 72 ARG A N 1
ATOM 548 C CA . ARG A 1 72 ? 15.357 -1.234 -21.825 1.00 84.94 72 ARG A CA 1
ATOM 549 C C . ARG A 1 72 ? 14.084 -1.216 -22.669 1.00 84.94 72 ARG A C 1
ATOM 551 O O . ARG A 1 72 ? 14.030 -1.907 -23.687 1.00 84.94 72 ARG A O 1
ATOM 558 N N . ILE A 1 73 ? 13.053 -0.493 -22.235 1.00 85.38 73 ILE A N 1
ATOM 559 C CA . ILE A 1 73 ? 11.792 -0.322 -22.969 1.00 85.38 73 ILE A CA 1
ATOM 560 C C . ILE A 1 73 ? 11.954 0.731 -24.068 1.00 85.38 73 ILE A C 1
ATOM 562 O O . ILE A 1 73 ? 11.423 0.525 -25.165 1.00 85.38 73 ILE A O 1
ATOM 566 N N . ASP A 1 74 ? 12.681 1.809 -23.771 1.00 83.56 74 ASP A N 1
ATOM 567 C CA . ASP A 1 74 ? 13.010 2.907 -24.675 1.00 83.56 74 ASP A CA 1
ATOM 568 C C . ASP A 1 74 ? 14.468 3.379 -24.450 1.00 83.56 74 ASP A C 1
ATOM 570 O O . ASP A 1 74 ? 14.732 4.170 -23.547 1.00 83.56 74 ASP A O 1
ATOM 574 N N . PRO A 1 75 ? 15.430 2.912 -25.270 1.00 72.69 75 PRO A N 1
ATOM 575 C CA . PRO A 1 75 ? 16.851 3.218 -25.092 1.00 72.69 75 PRO A CA 1
ATOM 576 C C . PRO A 1 75 ? 17.260 4.646 -25.487 1.00 72.69 75 PRO A C 1
ATOM 578 O O . PR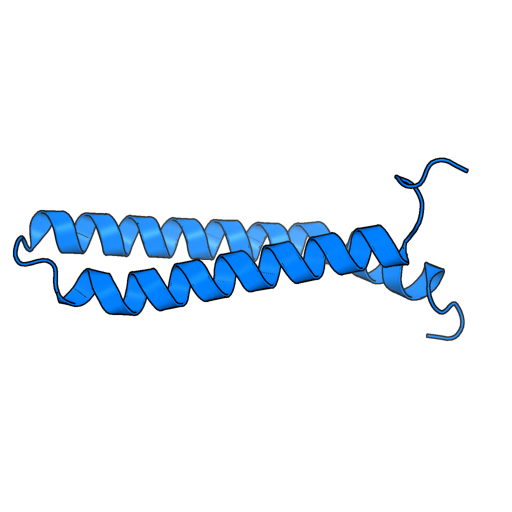O A 1 75 ? 18.455 4.940 -25.510 1.00 72.69 75 PRO A O 1
ATOM 581 N N . GLN A 1 76 ? 16.314 5.508 -25.882 1.00 65.50 76 GLN A N 1
ATOM 582 C CA . GLN A 1 76 ? 16.583 6.908 -26.242 1.00 65.50 76 GLN A CA 1
ATOM 583 C C . GLN A 1 76 ? 16.304 7.904 -25.103 1.00 65.50 76 GLN A C 1
ATOM 585 O O . GLN A 1 76 ? 16.472 9.108 -25.313 1.00 65.50 76 GLN A O 1
ATOM 590 N N . ILE A 1 77 ? 15.875 7.413 -23.935 1.00 57.72 77 ILE A N 1
ATOM 591 C CA . ILE A 1 77 ? 15.628 8.192 -22.712 1.00 57.72 77 ILE A CA 1
ATOM 592 C C . ILE A 1 77 ? 16.884 8.212 -21.838 1.00 57.72 77 ILE A C 1
ATOM 594 O O . ILE A 1 77 ? 17.548 7.156 -21.741 1.00 57.72 77 ILE A O 1
#